Protein AF-A0A1C5BKI8-F1 (afdb_monomer_lite)

Foldseek 3Di:
DLQVVLQADPVLCVVVVNPDDDDPVRSVVCSVVVDPSSVVRNVVSVVVVVVVVVVVVVVVVVVVVVPDDDD

Secondary structure (DSSP, 8-state):
-HHHHHTS-HHHHHHTT--SPPPHHHHHHHHHH--HHHHHHHHHHHHHHHHHHHHHHHHHHHHHHTT----

Sequence (71 aa):
MVAAKLGISISGLARGGITDALTTEQIEALKKDSPDWLQQERATQAEVRKEAVRIKEKNAARAGQSHGPRS

pLDDT: mean 87.92, std 10.62, range [57.44, 95.5]

Radius of gyration: 18.3 Å; chains: 1; bounding box: 45×21×52 Å

Structure (mmCIF, N/CA/C/O backbone):
data_AF-A0A1C5BKI8-F1
#
_entry.id   AF-A0A1C5BKI8-F1
#
loop_
_atom_site.group_PDB
_atom_site.id
_atom_site.type_symbol
_atom_site.label_atom_id
_atom_site.label_alt_id
_atom_site.label_comp_id
_atom_site.label_asym_id
_atom_site.label_entity_id
_atom_site.label_seq_id
_atom_site.pdbx_PDB_ins_code
_atom_site.Cartn_x
_atom_site.Cartn_y
_atom_site.Cartn_z
_atom_site.occupancy
_atom_site.B_iso_or_equiv
_atom_site.auth_seq_id
_atom_site.auth_comp_id
_atom_site.auth_asym_id
_atom_site.auth_atom_id
_atom_site.pdbx_PDB_model_num
ATOM 1 N N . MET A 1 1 ? 5.430 8.316 2.845 1.00 79.88 1 MET A N 1
ATOM 2 C CA . MET A 1 1 ? 3.986 8.114 2.571 1.00 79.88 1 MET A CA 1
ATOM 3 C C . MET A 1 1 ? 3.484 6.896 3.341 1.00 79.88 1 MET A C 1
ATOM 5 O O . MET A 1 1 ? 4.243 5.942 3.480 1.00 79.88 1 MET A O 1
ATOM 9 N N . VAL A 1 2 ? 2.236 6.917 3.822 1.00 88.56 2 VAL A N 1
ATOM 10 C CA . VAL A 1 2 ? 1.619 5.849 4.641 1.00 88.56 2 VAL A CA 1
ATOM 11 C C . VAL A 1 2 ? 1.691 4.471 3.972 1.00 88.56 2 VAL A C 1
ATOM 13 O O . VAL A 1 2 ? 2.144 3.511 4.590 1.00 88.56 2 VAL A O 1
ATOM 16 N N . ALA A 1 3 ? 1.363 4.392 2.680 1.00 90.12 3 ALA A N 1
ATOM 17 C CA . 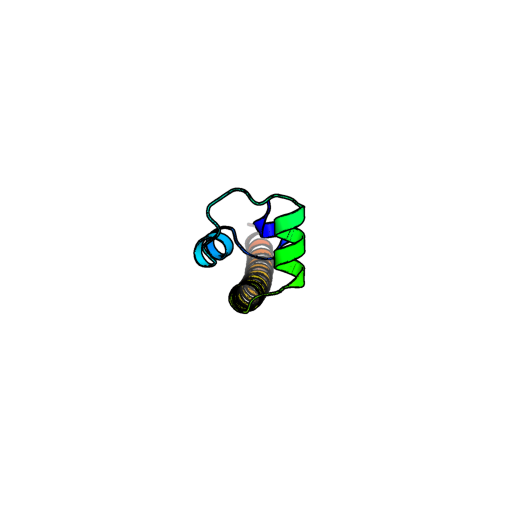ALA A 1 3 ? 1.412 3.149 1.906 1.00 90.12 3 ALA A CA 1
ATOM 18 C C . ALA A 1 3 ? 2.797 2.471 1.934 1.00 90.12 3 ALA A C 1
ATOM 20 O O . ALA A 1 3 ? 2.897 1.259 2.115 1.00 90.12 3 ALA A O 1
ATOM 21 N N . ALA A 1 4 ? 3.880 3.256 1.867 1.00 89.31 4 ALA A N 1
ATOM 22 C CA . ALA A 1 4 ? 5.241 2.727 1.950 1.00 89.31 4 ALA A CA 1
ATOM 23 C C . ALA A 1 4 ? 5.534 2.102 3.325 1.00 89.31 4 ALA A C 1
ATOM 25 O O . ALA A 1 4 ? 6.154 1.043 3.390 1.00 89.31 4 ALA A O 1
ATOM 26 N N . LYS A 1 5 ? 5.036 2.714 4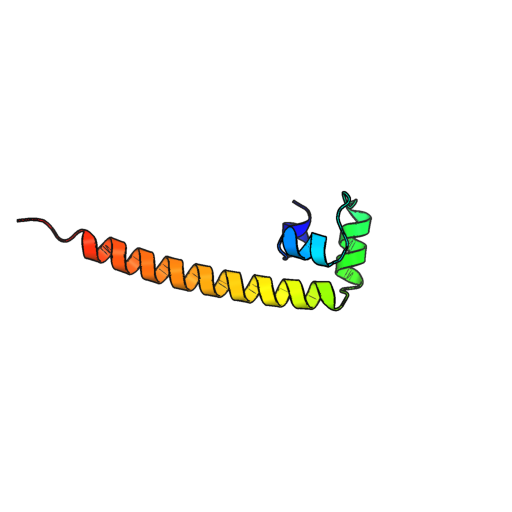.409 1.00 89.88 5 LYS A N 1
ATOM 27 C CA . LYS A 1 5 ? 5.176 2.201 5.783 1.00 89.88 5 LYS A CA 1
ATOM 28 C C . LYS A 1 5 ? 4.362 0.918 6.012 1.00 89.88 5 LYS A C 1
ATOM 30 O O . LYS A 1 5 ? 4.740 0.083 6.829 1.00 89.88 5 LYS A O 1
ATOM 35 N N . LEU A 1 6 ? 3.276 0.747 5.261 1.00 91.75 6 LEU A N 1
ATOM 36 C CA . LEU A 1 6 ? 2.450 -0.461 5.241 1.00 91.75 6 LEU A CA 1
ATOM 37 C C . LEU A 1 6 ? 2.962 -1.540 4.276 1.00 91.75 6 LEU A C 1
ATOM 39 O O . LEU A 1 6 ? 2.497 -2.675 4.353 1.00 91.75 6 LEU A O 1
ATOM 43 N N . GLY A 1 7 ? 3.931 -1.225 3.412 1.00 92.00 7 GLY A N 1
ATOM 44 C CA . GLY A 1 7 ? 4.478 -2.159 2.427 1.00 92.00 7 GLY A CA 1
ATOM 45 C C . GLY A 1 7 ? 3.578 -2.391 1.210 1.00 92.00 7 GLY A C 1
ATOM 46 O O . GLY A 1 7 ? 3.756 -3.390 0.522 1.00 92.00 7 GLY A O 1
ATOM 47 N N . ILE A 1 8 ? 2.643 -1.480 0.935 1.00 94.44 8 ILE A N 1
ATOM 48 C CA . ILE A 1 8 ? 1.655 -1.580 -0.151 1.00 94.44 8 ILE A CA 1
ATOM 49 C C . ILE A 1 8 ? 1.734 -0.371 -1.095 1.00 94.44 8 ILE A C 1
ATOM 51 O O . ILE A 1 8 ? 2.521 0.556 -0.883 1.00 94.44 8 ILE A O 1
ATOM 55 N N . SER A 1 9 ? 0.919 -0.374 -2.151 1.00 92.75 9 SER A N 1
ATOM 56 C CA . SER A 1 9 ? 0.736 0.779 -3.041 1.00 92.75 9 SER A CA 1
ATOM 57 C C . SER A 1 9 ? -0.322 1.755 -2.507 1.00 92.75 9 SER A C 1
ATOM 59 O O . SER A 1 9 ? -1.172 1.386 -1.699 1.00 92.75 9 SER A O 1
ATOM 61 N N . ILE A 1 10 ? -0.300 3.007 -2.982 1.00 92.06 10 ILE A N 1
ATOM 62 C CA . ILE A 1 10 ? -1.344 4.003 -2.664 1.00 92.06 10 ILE A CA 1
ATOM 63 C C . ILE A 1 10 ? -2.713 3.510 -3.150 1.00 92.06 10 ILE A C 1
ATOM 65 O O . ILE A 1 10 ? -3.697 3.598 -2.425 1.00 92.06 10 ILE A O 1
ATOM 69 N N . SER A 1 11 ? -2.767 2.919 -4.345 1.00 91.06 11 SER A N 1
ATOM 70 C CA . SER A 1 11 ? -3.991 2.315 -4.879 1.00 91.06 11 SER A CA 1
ATOM 71 C C . SER A 1 11 ? -4.486 1.144 -4.024 1.00 91.06 11 SER A C 1
ATOM 73 O O . SER A 1 11 ? -5.691 0.974 -3.877 1.00 91.06 11 SER A O 1
ATOM 75 N N . GLY A 1 12 ? -3.577 0.358 -3.435 1.00 91.56 12 GLY A N 1
ATOM 76 C CA . GLY A 1 12 ? -3.921 -0.712 -2.495 1.00 91.56 12 GLY A CA 1
ATOM 77 C C . GLY A 1 12 ? -4.526 -0.188 -1.195 1.00 91.56 12 GLY A C 1
ATOM 78 O O . GLY A 1 12 ? -5.484 -0.759 -0.686 1.00 91.56 12 GLY A O 1
ATOM 79 N N . LEU A 1 13 ? -4.028 0.950 -0.704 1.00 92.12 13 LEU A N 1
ATOM 80 C CA . LEU A 1 13 ? -4.605 1.629 0.456 1.00 92.12 13 LEU A CA 1
ATOM 81 C C . LEU A 1 13 ? -6.047 2.094 0.176 1.00 92.12 13 LEU A C 1
ATOM 83 O O . LEU A 1 13 ? -6.940 1.826 0.975 1.00 92.12 13 LEU A O 1
ATOM 87 N N . ALA A 1 14 ? -6.284 2.695 -0.995 1.00 92.19 14 ALA A N 1
ATOM 88 C CA . ALA A 1 14 ? -7.619 3.120 -1.417 1.00 92.19 14 ALA A CA 1
ATOM 89 C C . ALA A 1 14 ? -8.590 1.937 -1.610 1.00 92.19 14 ALA A C 1
ATOM 91 O O . ALA A 1 14 ? -9.754 2.036 -1.232 1.00 92.19 14 ALA A O 1
ATOM 92 N N . ARG A 1 15 ? -8.124 0.793 -2.140 1.00 91.56 15 ARG A N 1
ATOM 93 C CA . ARG A 1 15 ? -8.929 -0.444 -2.233 1.00 91.56 15 ARG A CA 1
ATOM 94 C C . ARG A 1 15 ? -9.300 -1.019 -0.868 1.00 91.56 15 ARG A C 1
ATOM 96 O O . ARG A 1 15 ? -10.389 -1.559 -0.724 1.00 91.56 15 ARG A O 1
ATOM 103 N N . GLY A 1 16 ? -8.424 -0.858 0.123 1.00 89.50 16 GLY A N 1
ATOM 104 C CA . GLY A 1 16 ? -8.708 -1.168 1.526 1.00 89.50 16 GLY A CA 1
ATOM 105 C C . GLY A 1 16 ? -9.703 -0.210 2.192 1.00 89.50 16 GLY A C 1
ATOM 106 O O . GLY A 1 16 ? -9.919 -0.313 3.395 1.00 89.50 16 GLY A O 1
ATOM 107 N N . GLY A 1 17 ? -10.282 0.738 1.444 1.00 90.12 17 GLY A N 1
ATOM 108 C CA . GLY A 1 17 ? -11.230 1.728 1.953 1.00 90.12 17 GLY A CA 1
ATOM 109 C C . GLY A 1 17 ? -10.577 2.885 2.706 1.00 90.12 17 GLY A C 1
ATOM 110 O O . GLY A 1 17 ? -11.279 3.696 3.299 1.00 90.12 17 GLY A O 1
ATOM 111 N N . ILE A 1 18 ? -9.244 2.985 2.691 1.00 90.00 18 ILE A N 1
ATOM 112 C CA . ILE A 1 18 ? -8.524 4.057 3.374 1.00 90.00 18 ILE A CA 1
ATOM 113 C C . ILE A 1 18 ? -8.198 5.152 2.367 1.00 90.00 18 ILE A C 1
ATOM 115 O O . ILE A 1 18 ? -7.211 5.096 1.629 1.00 90.00 18 ILE A O 1
ATOM 119 N N . THR A 1 19 ? -9.069 6.151 2.337 1.00 87.75 19 THR A N 1
ATOM 120 C CA . THR A 1 19 ? -8.933 7.352 1.506 1.00 87.75 19 THR A CA 1
ATOM 121 C C . THR A 1 19 ? -8.463 8.563 2.304 1.00 87.75 19 THR A C 1
ATOM 123 O O . THR A 1 19 ? -7.895 9.487 1.726 1.00 87.75 19 THR A O 1
ATOM 126 N N . ASP A 1 20 ? -8.649 8.534 3.624 1.00 87.75 20 ASP A N 1
ATOM 127 C CA . ASP A 1 20 ? -8.262 9.610 4.529 1.00 87.75 20 ASP A CA 1
ATOM 128 C C . ASP A 1 20 ? -6.834 9.448 5.058 1.00 87.75 20 ASP A C 1
ATOM 130 O O . ASP A 1 20 ? -6.225 8.372 5.029 1.00 87.75 20 ASP A O 1
ATOM 134 N N . ALA A 1 21 ? -6.281 10.551 5.563 1.00 87.69 21 ALA A N 1
ATOM 135 C CA . ALA A 1 21 ? -4.980 10.542 6.209 1.00 87.69 21 ALA A CA 1
ATOM 136 C C . ALA A 1 21 ? -5.039 9.727 7.510 1.00 87.69 21 ALA A C 1
ATOM 138 O O . ALA A 1 21 ? -5.788 10.060 8.425 1.00 87.69 21 ALA A O 1
ATOM 139 N N . LEU A 1 22 ? -4.209 8.688 7.606 1.00 90.56 22 LEU A N 1
ATOM 140 C CA . LEU A 1 22 ? -4.037 7.933 8.845 1.00 90.56 22 LEU A CA 1
ATOM 141 C C . LEU A 1 22 ? -3.022 8.605 9.771 1.00 90.56 22 LEU A C 1
ATOM 143 O O . LEU A 1 22 ? -1.951 9.030 9.323 1.00 90.56 22 LEU A O 1
ATOM 147 N N . THR A 1 23 ? -3.315 8.613 11.070 1.00 94.12 23 THR A N 1
ATOM 148 C CA . THR A 1 23 ? -2.332 8.951 12.105 1.00 94.12 23 THR A CA 1
ATOM 149 C C . THR A 1 23 ? -1.323 7.823 12.288 1.00 94.12 23 THR A C 1
ATOM 151 O O . THR A 1 23 ? -1.505 6.691 11.832 1.00 94.12 23 THR A O 1
ATOM 154 N N . THR A 1 24 ? -0.236 8.112 12.999 1.00 93.00 24 THR A N 1
ATOM 155 C CA . THR A 1 24 ? 0.768 7.095 13.316 1.00 93.00 24 THR A CA 1
ATOM 156 C C . THR A 1 24 ? 0.176 5.941 14.126 1.00 93.00 24 THR A C 1
ATOM 158 O O . THR A 1 24 ? 0.488 4.793 13.812 1.00 93.00 24 THR A O 1
ATOM 161 N N . GLU A 1 25 ? -0.697 6.204 15.109 1.00 94.19 25 GLU A N 1
ATOM 162 C CA . GLU A 1 25 ? -1.331 5.133 15.889 1.00 94.19 25 GLU A CA 1
ATOM 163 C C . GLU A 1 25 ? -2.219 4.246 15.018 1.00 94.19 25 GLU A C 1
ATOM 165 O O . GLU A 1 25 ? -2.135 3.023 15.115 1.00 94.19 25 GLU A O 1
ATOM 170 N N . GLN A 1 26 ? -3.017 4.835 14.122 1.00 93.56 26 GLN A N 1
ATOM 171 C CA . GLN A 1 26 ? -3.881 4.072 13.218 1.00 93.56 26 GLN A CA 1
ATOM 172 C C . GLN A 1 26 ? -3.071 3.182 12.269 1.00 93.56 26 GLN A C 1
ATOM 174 O O . GLN A 1 26 ? -3.457 2.048 11.992 1.00 93.56 26 GLN A O 1
ATOM 179 N N . ILE A 1 27 ? -1.916 3.664 11.797 1.00 93.31 27 ILE A N 1
ATOM 180 C CA . ILE A 1 27 ? -1.008 2.871 10.959 1.00 93.31 27 ILE A CA 1
ATOM 181 C C . ILE A 1 27 ? -0.453 1.675 11.732 1.00 93.31 27 ILE A C 1
ATOM 183 O O . ILE A 1 27 ? -0.405 0.571 11.189 1.00 93.31 27 ILE A O 1
ATOM 187 N N . GLU A 1 28 ? -0.002 1.870 12.973 1.00 94.25 28 GLU A N 1
ATOM 188 C CA . GLU A 1 28 ? 0.525 0.763 13.777 1.00 94.25 28 GLU A CA 1
ATOM 189 C C . GLU A 1 28 ? -0.580 -0.226 14.177 1.00 94.25 28 GLU A C 1
ATOM 191 O O . GLU A 1 28 ? -0.346 -1.432 14.113 1.00 94.25 28 GLU A O 1
ATOM 196 N N . ALA A 1 29 ? -1.790 0.252 14.485 1.00 94.44 29 ALA A N 1
ATOM 197 C CA . ALA A 1 29 ? -2.955 -0.599 14.726 1.00 94.44 29 ALA A CA 1
ATOM 198 C C . ALA A 1 29 ? -3.266 -1.470 13.501 1.00 94.44 29 ALA A C 1
ATOM 200 O O . ALA A 1 29 ? -3.307 -2.691 13.605 1.00 94.44 29 ALA A O 1
ATOM 201 N N . LEU A 1 30 ? -3.335 -0.869 12.312 1.00 93.12 30 LEU A N 1
ATOM 202 C CA . LEU A 1 30 ? -3.582 -1.597 11.070 1.00 93.12 30 LEU A CA 1
ATOM 203 C C . LEU A 1 30 ? -2.482 -2.626 10.756 1.00 93.12 30 LEU A C 1
ATOM 205 O O . LEU A 1 30 ? -2.759 -3.720 10.265 1.00 93.12 30 LEU A O 1
ATOM 209 N N . LYS A 1 31 ? -1.216 -2.300 11.052 1.00 92.62 31 LYS A N 1
ATOM 210 C CA . LYS A 1 31 ? -0.101 -3.253 10.918 1.00 92.62 31 LYS A CA 1
ATOM 211 C C . LYS A 1 31 ? -0.224 -4.413 11.894 1.00 92.62 31 LYS A C 1
ATOM 213 O O . LYS A 1 31 ? 0.140 -5.526 11.522 1.00 92.62 31 LYS A O 1
ATOM 218 N N . LYS A 1 32 ? -0.680 -4.155 13.117 1.00 94.75 32 LYS A N 1
ATOM 219 C CA . LYS A 1 32 ? -0.841 -5.173 14.152 1.00 94.75 32 LYS A CA 1
ATOM 220 C C . LYS A 1 32 ? -2.013 -6.098 13.839 1.00 94.75 32 LYS A C 1
ATOM 222 O O . LYS A 1 32 ? -1.835 -7.309 13.890 1.00 94.75 32 LYS A O 1
ATOM 227 N N . ASP A 1 33 ? -3.149 -5.528 13.455 1.00 94.75 33 ASP A N 1
ATOM 228 C CA . ASP A 1 33 ? -4.356 -6.282 13.118 1.00 94.75 33 ASP A CA 1
ATOM 229 C C . ASP A 1 33 ? -4.170 -7.095 11.833 1.00 94.75 33 ASP A C 1
ATOM 231 O O . ASP A 1 33 ? -4.755 -8.162 11.696 1.00 94.75 33 ASP A O 1
ATOM 235 N N . SER A 1 34 ? -3.316 -6.617 10.913 1.00 92.94 34 SER A N 1
ATOM 236 C CA . SER A 1 34 ? -2.950 -7.305 9.666 1.00 92.94 34 SER A CA 1
ATOM 237 C C . SER A 1 34 ? -4.157 -7.926 8.942 1.00 92.94 34 SER A C 1
ATOM 239 O O . SER A 1 34 ? -4.167 -9.130 8.676 1.00 92.94 34 SER A O 1
ATOM 241 N N . PRO A 1 35 ? -5.174 -7.118 8.588 1.00 95.19 35 PRO A N 1
ATOM 242 C CA . PRO A 1 35 ? -6.369 -7.629 7.928 1.00 95.19 35 PRO A CA 1
ATOM 243 C C . PRO A 1 35 ? -6.028 -8.276 6.580 1.00 95.19 35 PRO A C 1
ATOM 245 O O . PRO A 1 35 ? -5.031 -7.927 5.942 1.00 95.19 35 PRO A O 1
ATOM 248 N N . ASP A 1 36 ? -6.879 -9.188 6.114 1.00 94.75 36 ASP A N 1
ATOM 249 C CA . ASP A 1 36 ? -6.618 -9.999 4.916 1.00 94.75 36 ASP A CA 1
ATOM 250 C C . ASP A 1 36 ? -6.316 -9.157 3.673 1.00 94.75 36 ASP A C 1
ATOM 252 O O . ASP A 1 36 ? -5.369 -9.439 2.935 1.00 94.75 36 ASP A O 1
ATOM 256 N N . TRP A 1 37 ? -7.054 -8.060 3.481 1.00 93.75 37 TRP A N 1
ATOM 257 C CA . TRP A 1 37 ? -6.817 -7.144 2.365 1.00 93.75 37 TRP A CA 1
ATOM 258 C C . TRP A 1 37 ? -5.401 -6.548 2.399 1.00 93.75 37 TRP A C 1
ATOM 260 O O . TRP A 1 37 ? -4.762 -6.410 1.358 1.00 93.75 37 TRP A O 1
ATOM 270 N N . LEU A 1 38 ? -4.860 -6.241 3.586 1.00 95.00 38 LEU A N 1
ATOM 271 C CA . LEU A 1 38 ? -3.508 -5.702 3.731 1.00 95.00 38 LEU A CA 1
ATOM 272 C C . LEU A 1 38 ? -2.460 -6.766 3.397 1.00 95.00 38 LEU A C 1
ATOM 274 O O . LEU A 1 38 ? -1.449 -6.462 2.761 1.00 95.00 38 LEU A O 1
ATOM 278 N N . GLN A 1 39 ? -2.692 -8.011 3.812 1.00 95.31 39 GLN A N 1
ATOM 279 C CA . GLN A 1 39 ? -1.807 -9.130 3.495 1.00 95.31 39 GLN A CA 1
ATOM 280 C C . GLN A 1 39 ? -1.773 -9.401 1.985 1.00 95.31 39 GLN A C 1
ATOM 282 O O . GLN A 1 39 ? -0.694 -9.527 1.400 1.00 95.31 39 GLN A O 1
ATOM 287 N N . GLN A 1 40 ? -2.937 -9.400 1.337 1.00 95.00 40 GLN A N 1
ATOM 288 C CA . GLN A 1 40 ? -3.060 -9.598 -0.104 1.00 95.00 40 GLN A CA 1
ATOM 289 C C . GLN A 1 40 ? -2.381 -8.476 -0.904 1.00 95.00 40 GLN A C 1
ATOM 291 O O . GLN A 1 40 ? -1.651 -8.737 -1.867 1.00 95.00 40 GLN A O 1
ATOM 296 N N . GLU A 1 41 ? -2.552 -7.223 -0.482 1.00 95.31 41 GLU A N 1
ATOM 297 C CA . GLU A 1 41 ? -1.882 -6.076 -1.100 1.00 95.31 41 GLU A CA 1
ATOM 298 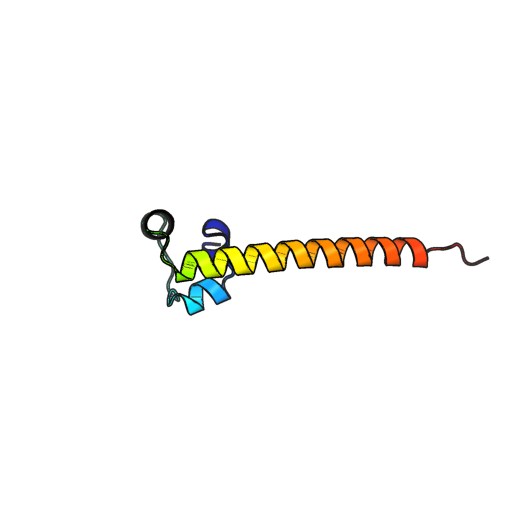C C . GLU A 1 41 ? -0.358 -6.132 -0.919 1.00 95.31 41 GLU A C 1
ATOM 300 O O . GLU A 1 41 ? 0.385 -5.834 -1.856 1.00 95.31 41 GLU A O 1
ATOM 305 N N . ARG A 1 42 ? 0.139 -6.573 0.246 1.00 95.31 42 ARG A N 1
ATOM 306 C CA . ARG A 1 42 ? 1.581 -6.784 0.473 1.00 95.31 42 ARG A CA 1
ATOM 307 C C . ARG A 1 42 ? 2.150 -7.867 -0.433 1.00 95.31 42 ARG A C 1
ATOM 309 O O . ARG A 1 42 ? 3.222 -7.664 -1.002 1.00 95.31 42 ARG A O 1
ATOM 316 N N . ALA A 1 43 ? 1.447 -8.989 -0.579 1.00 95.50 43 ALA A N 1
ATOM 317 C CA . ALA A 1 43 ? 1.857 -10.067 -1.473 1.00 95.50 43 ALA A CA 1
ATOM 318 C C . ALA A 1 43 ? 1.934 -9.565 -2.922 1.00 95.50 43 ALA A C 1
ATOM 320 O O . ALA A 1 43 ? 2.967 -9.702 -3.574 1.00 95.50 43 ALA A O 1
ATOM 321 N N . THR A 1 44 ? 0.894 -8.867 -3.381 1.00 94.19 44 THR A N 1
ATOM 322 C CA . THR A 1 44 ? 0.853 -8.261 -4.718 1.00 94.19 44 THR A CA 1
ATOM 323 C C . THR A 1 44 ? 2.012 -7.286 -4.926 1.00 94.19 44 THR A C 1
ATOM 325 O O . THR A 1 44 ? 2.728 -7.358 -5.924 1.00 94.19 44 THR A O 1
ATOM 328 N N . GLN A 1 45 ? 2.255 -6.396 -3.960 1.00 94.44 45 GLN A N 1
ATOM 329 C CA . GLN A 1 45 ? 3.338 -5.420 -4.046 1.00 94.44 45 GLN A CA 1
ATOM 330 C C . GLN A 1 45 ? 4.719 -6.088 -4.073 1.00 94.44 45 GLN A C 1
ATOM 332 O O . GLN A 1 45 ? 5.622 -5.598 -4.757 1.00 94.44 45 GLN A O 1
ATOM 337 N N . ALA A 1 46 ? 4.904 -7.186 -3.336 1.00 94.38 46 ALA A N 1
ATOM 338 C CA . ALA A 1 46 ? 6.146 -7.947 -3.342 1.00 94.38 46 ALA A CA 1
ATOM 339 C C . ALA A 1 46 ? 6.410 -8.577 -4.718 1.00 94.38 46 ALA A C 1
ATOM 341 O O . ALA A 1 46 ? 7.519 -8.442 -5.237 1.00 94.38 46 ALA A O 1
ATOM 342 N N . GLU A 1 47 ? 5.395 -9.179 -5.339 1.00 94.19 47 GLU A N 1
ATOM 343 C CA . GLU A 1 47 ? 5.514 -9.770 -6.676 1.00 94.19 47 GLU A CA 1
ATOM 344 C C . GLU A 1 47 ? 5.809 -8.712 -7.744 1.00 94.19 47 GLU A C 1
ATOM 346 O O . GLU A 1 47 ? 6.742 -8.868 -8.533 1.00 94.19 47 GLU A O 1
ATOM 351 N N . VAL A 1 48 ? 5.111 -7.572 -7.707 1.00 93.62 48 VAL A N 1
ATOM 352 C CA . VAL A 1 48 ? 5.376 -6.449 -8.624 1.00 93.62 48 VAL A CA 1
ATOM 353 C C . VAL A 1 48 ? 6.807 -5.931 -8.473 1.00 93.62 48 VAL A C 1
ATOM 355 O O . VAL A 1 48 ? 7.464 -5.633 -9.469 1.00 93.62 48 VAL A O 1
ATOM 358 N N . ARG A 1 49 ? 7.331 -5.837 -7.242 1.00 92.06 49 ARG A N 1
ATOM 359 C CA . ARG A 1 49 ? 8.725 -5.422 -7.018 1.00 92.06 49 ARG A CA 1
ATOM 360 C C . ARG A 1 49 ? 9.720 -6.427 -7.592 1.00 92.06 49 ARG A C 1
ATOM 362 O O . ARG A 1 49 ? 10.688 -5.995 -8.213 1.00 92.06 49 ARG A O 1
ATOM 369 N N . LYS A 1 50 ? 9.495 -7.732 -7.410 1.00 93.81 50 LYS A N 1
ATOM 370 C CA . LYS A 1 50 ? 10.351 -8.776 -8.000 1.00 93.81 50 LYS A CA 1
ATOM 371 C C . LYS A 1 50 ? 10.363 -8.678 -9.524 1.00 93.81 50 LYS A C 1
ATOM 373 O O . LYS A 1 50 ? 11.435 -8.685 -10.127 1.00 93.81 50 LYS A O 1
ATOM 378 N N . GLU A 1 51 ? 9.195 -8.510 -10.136 1.00 93.31 51 GLU A N 1
ATOM 379 C CA . GLU A 1 51 ? 9.092 -8.381 -11.590 1.00 93.31 51 GLU A CA 1
ATOM 380 C C . GLU A 1 51 ? 9.751 -7.093 -12.100 1.00 93.31 51 GLU A C 1
ATOM 382 O O . GLU A 1 51 ? 10.494 -7.112 -13.082 1.00 93.31 51 GLU A O 1
ATOM 387 N N . ALA A 1 52 ? 9.582 -5.973 -11.393 1.00 92.06 52 ALA A N 1
ATOM 388 C CA . ALA A 1 52 ? 10.251 -4.721 -11.734 1.00 92.06 52 ALA A CA 1
ATOM 389 C C . ALA A 1 52 ? 11.785 -4.848 -11.690 1.00 92.06 52 ALA A C 1
ATOM 391 O O . ALA A 1 52 ? 12.467 -4.311 -12.566 1.00 92.06 52 ALA A O 1
ATOM 392 N N . VAL A 1 53 ? 12.333 -5.582 -10.712 1.00 93.31 53 VAL A N 1
ATOM 393 C CA . VAL A 1 53 ? 13.773 -5.885 -10.640 1.00 93.31 53 VAL A CA 1
ATOM 394 C C . VAL A 1 53 ? 14.205 -6.713 -11.850 1.00 93.31 53 VAL A C 1
ATOM 396 O O . VAL A 1 53 ? 15.132 -6.310 -12.550 1.00 93.31 53 VAL A O 1
ATOM 399 N N . ARG A 1 54 ? 13.480 -7.790 -12.174 1.00 90.94 54 ARG A N 1
ATOM 400 C CA . ARG A 1 54 ? 13.762 -8.643 -13.341 1.00 90.94 54 ARG A CA 1
ATOM 401 C C . ARG A 1 54 ? 13.765 -7.850 -14.652 1.00 90.94 54 ARG A C 1
ATOM 403 O O . ARG A 1 54 ? 14.650 -8.017 -15.495 1.00 90.94 54 ARG A O 1
ATOM 410 N N . ILE A 1 55 ? 12.782 -6.970 -14.844 1.00 93.06 55 ILE A N 1
ATOM 411 C CA . ILE A 1 55 ? 12.701 -6.104 -16.027 1.00 93.06 55 ILE A CA 1
ATOM 412 C C . ILE A 1 55 ? 13.879 -5.127 -16.059 1.00 93.06 55 ILE A C 1
ATOM 414 O O . ILE A 1 55 ? 14.484 -4.945 -17.116 1.00 93.06 55 ILE A O 1
ATOM 418 N N . LYS A 1 56 ? 14.232 -4.524 -14.918 1.00 90.88 56 LYS A N 1
ATOM 419 C CA . LYS A 1 56 ? 15.363 -3.595 -14.817 1.00 90.88 56 LYS A CA 1
ATOM 420 C C . LYS A 1 56 ? 16.687 -4.275 -15.169 1.00 90.88 56 LYS A C 1
ATOM 422 O O . LYS A 1 56 ? 17.451 -3.708 -15.944 1.00 90.88 56 LYS A O 1
ATOM 427 N N . GLU A 1 57 ? 16.932 -5.484 -14.672 1.00 90.00 57 GLU A N 1
ATOM 428 C CA . GLU A 1 57 ? 18.123 -6.280 -15.002 1.00 90.00 57 GLU A CA 1
ATOM 429 C C . GLU A 1 57 ? 18.183 -6.618 -16.496 1.00 90.00 57 GLU A C 1
ATOM 431 O O . GLU A 1 57 ? 19.198 -6.379 -17.153 1.00 90.00 57 GLU A O 1
ATOM 436 N N . LYS A 1 58 ? 17.066 -7.082 -17.075 1.00 88.06 58 LYS A N 1
ATOM 437 C CA . LYS A 1 58 ? 16.959 -7.354 -18.517 1.00 88.06 58 LYS A CA 1
ATOM 438 C C . LYS A 1 58 ? 17.224 -6.102 -19.360 1.00 88.06 58 LYS A C 1
ATOM 440 O O . LYS A 1 58 ? 17.899 -6.182 -20.386 1.00 88.06 58 LYS A O 1
ATOM 445 N N . ASN A 1 59 ? 16.700 -4.951 -18.943 1.00 88.25 59 ASN A N 1
ATOM 446 C CA . ASN A 1 59 ? 16.912 -3.681 -19.634 1.00 88.25 59 ASN A CA 1
ATOM 447 C C . ASN A 1 59 ? 18.367 -3.209 -19.518 1.00 88.25 59 ASN A C 1
ATOM 449 O O . ASN A 1 59 ? 18.926 -2.759 -20.514 1.00 88.25 59 ASN A O 1
ATOM 453 N N . ALA A 1 60 ? 19.000 -3.364 -18.351 1.00 86.44 60 ALA A N 1
ATOM 454 C CA . ALA A 1 60 ? 20.413 -3.042 -18.157 1.00 86.44 60 ALA A CA 1
ATOM 455 C C . ALA A 1 60 ? 21.323 -3.913 -19.042 1.00 86.44 60 ALA A C 1
ATOM 457 O O . ALA A 1 60 ? 22.220 -3.388 -19.701 1.00 86.44 60 ALA A O 1
ATOM 458 N N . ALA A 1 61 ? 21.038 -5.216 -19.145 1.00 81.50 61 ALA A N 1
ATOM 459 C CA . ALA A 1 61 ? 21.764 -6.123 -20.035 1.00 81.50 61 ALA A CA 1
ATOM 460 C C . ALA A 1 61 ? 21.635 -5.721 -21.519 1.00 81.50 61 ALA A C 1
ATOM 462 O O . ALA A 1 61 ? 22.625 -5.706 -22.249 1.00 81.50 61 ALA A O 1
ATOM 463 N N . ARG A 1 62 ? 20.431 -5.334 -21.968 1.00 78.62 62 ARG A N 1
ATOM 464 C CA . ARG A 1 62 ? 20.198 -4.860 -23.348 1.00 78.62 62 ARG A CA 1
ATOM 465 C C . ARG A 1 62 ? 20.856 -3.509 -23.635 1.00 78.62 62 ARG A C 1
ATOM 467 O O . ARG A 1 62 ? 21.403 -3.319 -24.720 1.00 78.62 62 AR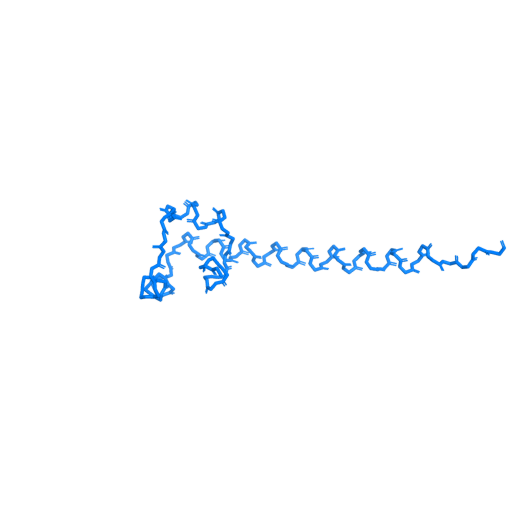G A O 1
ATOM 474 N N . ALA A 1 63 ? 20.827 -2.583 -22.677 1.00 74.44 63 ALA A N 1
ATOM 475 C CA . ALA A 1 63 ? 21.472 -1.279 -22.810 1.00 74.44 63 ALA A CA 1
ATOM 476 C C . ALA A 1 63 ? 23.001 -1.410 -22.925 1.00 74.44 63 ALA A C 1
ATOM 478 O O . ALA A 1 63 ? 23.600 -0.739 -23.762 1.00 74.44 63 ALA A O 1
ATOM 479 N N . GLY A 1 64 ? 23.612 -2.327 -22.165 1.00 6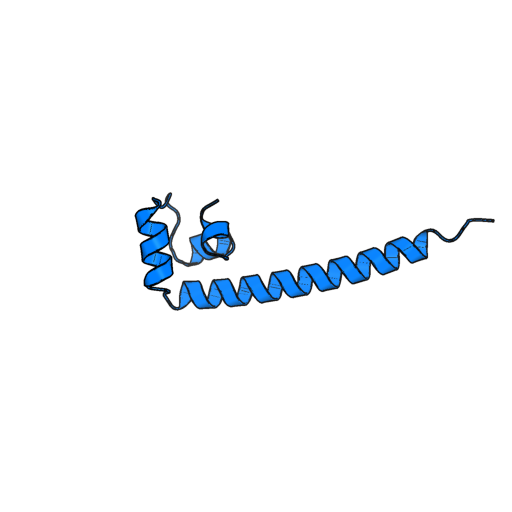5.12 64 GLY A N 1
ATOM 480 C CA . GLY A 1 64 ? 25.043 -2.636 -22.265 1.00 65.12 64 GLY A CA 1
ATOM 481 C C . GLY A 1 64 ? 25.449 -3.269 -23.602 1.00 65.12 64 GLY A C 1
ATOM 482 O O . GLY A 1 64 ? 26.523 -2.977 -24.114 1.00 65.12 64 GLY A O 1
ATOM 483 N N . GLN A 1 65 ? 24.578 -4.078 -24.217 1.00 61.41 65 GLN A N 1
ATOM 484 C CA . GLN A 1 65 ? 24.831 -4.679 -25.538 1.00 61.41 65 GLN A CA 1
ATOM 485 C C . GLN A 1 65 ? 24.649 -3.696 -26.705 1.00 61.41 65 GLN A C 1
ATOM 487 O O . GLN A 1 65 ? 25.259 -3.866 -27.757 1.00 61.41 65 GLN A O 1
ATOM 492 N N . SER A 1 66 ? 23.840 -2.649 -26.528 1.00 59.28 66 SER A N 1
ATOM 493 C CA . SER A 1 66 ? 23.530 -1.675 -27.588 1.00 59.28 66 SER A CA 1
ATOM 494 C C . SER A 1 66 ? 24.603 -0.585 -27.763 1.00 59.28 66 SER A C 1
ATOM 496 O O . SER A 1 66 ? 24.479 0.246 -28.657 1.00 59.28 66 SER A O 1
ATOM 498 N N . HIS A 1 67 ? 25.652 -0.581 -26.930 1.00 57.44 67 HIS A N 1
ATOM 499 C CA . HIS A 1 67 ? 26.801 0.338 -26.993 1.00 57.44 67 HIS A CA 1
ATOM 500 C C . HIS A 1 67 ? 28.090 -0.337 -27.515 1.00 57.44 67 HIS A C 1
ATOM 502 O O . HIS A 1 67 ? 29.197 0.064 -27.161 1.00 57.44 67 HIS A O 1
ATOM 508 N N . GLY A 1 68 ? 27.973 -1.359 -28.373 1.00 59.34 68 GLY A N 1
ATOM 509 C CA . GLY A 1 68 ? 29.119 -1.857 -29.148 1.00 59.34 68 GLY A CA 1
ATOM 510 C C . GLY A 1 68 ? 29.690 -0.749 -30.053 1.00 59.34 68 GLY A C 1
ATOM 511 O O . GLY A 1 68 ? 28.906 0.017 -30.622 1.00 59.34 68 GLY A O 1
ATOM 512 N N . PRO A 1 69 ? 31.026 -0.613 -30.172 1.00 59.16 69 PRO A N 1
ATOM 513 C CA . PRO A 1 69 ? 31.649 0.530 -30.829 1.00 59.16 69 PRO A CA 1
ATOM 514 C C . PRO A 1 69 ? 31.267 0.539 -32.308 1.00 59.16 69 PRO A C 1
ATOM 516 O O . PRO A 1 69 ? 31.513 -0.426 -33.031 1.00 59.16 69 PRO A O 1
ATOM 519 N N . ARG A 1 70 ? 30.654 1.634 -32.761 1.00 59.00 70 ARG A N 1
ATOM 520 C CA . ARG A 1 70 ? 30.465 1.898 -34.189 1.00 59.00 70 ARG A CA 1
ATOM 521 C C . ARG A 1 70 ? 31.858 2.169 -34.768 1.00 59.00 70 ARG A C 1
ATOM 523 O O . ARG A 1 70 ? 32.433 3.210 -34.459 1.00 59.00 70 ARG A O 1
ATOM 530 N N . SE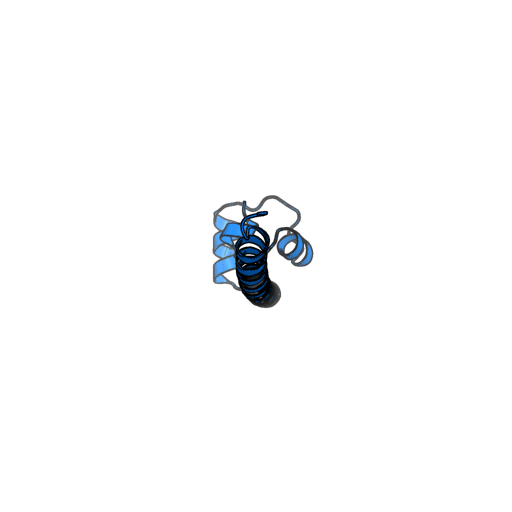R A 1 71 ? 32.414 1.181 -35.475 1.00 60.94 71 SER A N 1
ATOM 531 C CA . SER A 1 71 ? 33.617 1.327 -36.310 1.00 60.94 71 SER A CA 1
ATOM 532 C C . SER A 1 71 ? 33.376 2.282 -37.471 1.00 60.94 71 SER A C 1
ATOM 534 O O . SER A 1 71 ? 32.207 2.370 -37.918 1.00 60.94 71 SER A O 1
#